Protein AF-A0AAU5LBQ8-F1 (afdb_monomer_lite)

Structure (mmCIF, N/CA/C/O backbone):
data_AF-A0AAU5LBQ8-F1
#
_entry.id   AF-A0AAU5LBQ8-F1
#
loop_
_atom_site.group_PDB
_atom_site.id
_atom_site.type_symbol
_atom_site.label_atom_id
_atom_site.label_alt_id
_atom_site.label_comp_id
_atom_site.label_asym_id
_atom_site.label_entity_id
_atom_site.label_seq_id
_atom_site.pdbx_PDB_ins_code
_atom_site.Cartn_x
_atom_site.Cartn_y
_atom_site.Cartn_z
_atom_site.occupancy
_atom_site.B_iso_or_equiv
_atom_site.auth_seq_id
_atom_site.auth_comp_id
_atom_site.auth_asym_id
_atom_site.auth_atom_id
_atom_site.pdbx_PDB_model_num
ATOM 1 N N . MET A 1 1 ? 11.745 5.796 24.811 1.00 39.72 1 MET A N 1
ATOM 2 C CA . MET A 1 1 ? 11.601 5.982 23.354 1.00 39.72 1 MET A CA 1
ATOM 3 C C . MET A 1 1 ? 10.216 5.486 23.000 1.00 39.72 1 MET A C 1
ATOM 5 O O . MET A 1 1 ? 10.016 4.282 22.932 1.00 39.72 1 MET A O 1
ATOM 9 N N . THR A 1 2 ? 9.238 6.384 22.951 1.00 39.75 2 THR A N 1
ATOM 10 C CA . THR A 1 2 ? 7.855 6.027 22.622 1.00 39.75 2 THR A CA 1
ATOM 11 C C . THR A 1 2 ? 7.822 5.792 21.123 1.00 39.75 2 THR A C 1
ATOM 13 O O . THR A 1 2 ? 8.093 6.711 20.358 1.00 39.75 2 THR A O 1
ATOM 16 N N . THR A 1 3 ? 7.634 4.545 20.707 1.00 47.62 3 THR A N 1
ATOM 17 C CA . THR A 1 3 ? 7.469 4.206 19.297 1.00 47.62 3 THR A CA 1
ATOM 18 C C . THR A 1 3 ? 6.193 4.900 18.839 1.00 47.62 3 THR A C 1
ATOM 20 O O . THR A 1 3 ? 5.116 4.557 19.322 1.00 47.62 3 THR A O 1
ATOM 23 N N . ASP A 1 4 ? 6.327 5.913 17.988 1.00 52.50 4 ASP A N 1
ATOM 24 C CA . ASP A 1 4 ? 5.218 6.509 17.251 1.00 52.50 4 ASP A CA 1
ATOM 25 C C . ASP A 1 4 ? 4.653 5.408 16.344 1.00 52.50 4 ASP A C 1
ATOM 27 O O . ASP A 1 4 ? 5.153 5.132 15.256 1.00 52.50 4 ASP A O 1
ATOM 31 N N . GLN A 1 5 ? 3.741 4.605 16.893 1.00 58.56 5 GLN A N 1
ATOM 32 C CA . GLN A 1 5 ? 3.099 3.530 16.157 1.00 58.56 5 GLN A CA 1
ATOM 33 C C . GLN A 1 5 ? 1.901 4.154 15.466 1.00 58.56 5 GLN A C 1
ATOM 35 O O . GLN A 1 5 ? 0.868 4.385 16.096 1.00 58.56 5 GLN A O 1
ATOM 40 N N . GLY A 1 6 ? 2.069 4.461 14.178 1.00 68.12 6 GLY A N 1
ATOM 41 C CA . GLY A 1 6 ? 0.968 4.873 13.320 1.00 68.12 6 GLY A CA 1
ATOM 42 C C . GLY A 1 6 ? -0.256 3.971 13.504 1.00 68.12 6 GLY A C 1
ATOM 43 O O . GLY A 1 6 ? -0.144 2.769 13.760 1.00 68.12 6 GLY A O 1
ATOM 44 N N . ARG A 1 7 ? -1.445 4.557 13.396 1.00 86.31 7 ARG A N 1
ATOM 45 C CA . ARG A 1 7 ? -2.713 3.864 13.611 1.00 86.31 7 ARG A CA 1
ATOM 46 C C . ARG A 1 7 ? -2.972 2.879 12.473 1.00 86.31 7 ARG A C 1
ATOM 48 O O . ARG A 1 7 ? -3.082 3.286 11.321 1.00 86.31 7 ARG A O 1
ATOM 55 N N . THR A 1 8 ? -3.157 1.601 12.789 1.00 89.50 8 THR A N 1
ATOM 56 C CA . THR A 1 8 ? -3.625 0.616 11.804 1.00 89.50 8 THR A CA 1
ATOM 57 C C . THR A 1 8 ? -5.072 0.897 11.392 1.00 89.50 8 THR A C 1
ATOM 59 O O . THR A 1 8 ? -5.944 1.042 12.249 1.00 89.50 8 THR A O 1
ATOM 62 N N . LEU A 1 9 ? -5.326 0.955 10.084 1.00 89.31 9 LEU A N 1
ATOM 63 C CA . LEU A 1 9 ? -6.648 1.191 9.505 1.00 89.31 9 LEU A CA 1
ATOM 64 C C . LEU A 1 9 ? -7.397 -0.120 9.245 1.00 89.31 9 LEU A C 1
ATOM 66 O O . LEU A 1 9 ? -6.828 -1.080 8.716 1.00 89.31 9 LEU A O 1
ATOM 70 N N . ALA A 1 10 ? -8.686 -0.144 9.588 1.00 92.12 10 ALA A N 1
ATOM 71 C CA . ALA A 1 10 ? -9.583 -1.251 9.260 1.00 92.12 10 ALA A CA 1
ATOM 72 C C . ALA A 1 10 ? -10.035 -1.216 7.785 1.00 92.12 10 ALA A C 1
ATOM 74 O O . ALA A 1 10 ? -9.905 -0.197 7.110 1.00 92.12 10 ALA A O 1
ATOM 75 N N . ALA A 1 11 ? -10.612 -2.318 7.291 1.00 91.50 11 ALA A N 1
ATOM 76 C CA . ALA A 1 11 ? -11.079 -2.444 5.904 1.00 91.50 11 ALA A CA 1
ATOM 77 C C . ALA A 1 11 ? -12.068 -1.336 5.492 1.00 91.50 11 ALA A C 1
ATOM 79 O O . ALA A 1 11 ? -11.903 -0.732 4.434 1.00 91.50 11 ALA A O 1
ATOM 80 N N . ASP A 1 12 ? -13.050 -1.028 6.344 1.00 92.62 12 ASP A N 1
ATOM 81 C CA . ASP A 1 12 ? -14.040 0.021 6.068 1.00 92.62 12 ASP A CA 1
ATOM 82 C C . ASP A 1 12 ? -13.409 1.421 6.047 1.00 92.62 12 ASP A C 1
ATOM 84 O O . ASP A 1 12 ? -13.774 2.270 5.229 1.00 92.62 12 ASP A O 1
ATOM 88 N N . GLU A 1 13 ? -12.422 1.659 6.916 1.00 90.75 13 GLU A N 1
ATOM 89 C CA . GLU A 1 13 ? -11.685 2.924 6.966 1.00 90.75 13 GLU A CA 1
ATOM 90 C C . GLU A 1 13 ? -10.819 3.092 5.721 1.00 90.75 13 GLU A C 1
ATOM 92 O O . GLU A 1 13 ? -10.852 4.146 5.095 1.00 90.75 13 GLU A O 1
ATOM 97 N N . LEU A 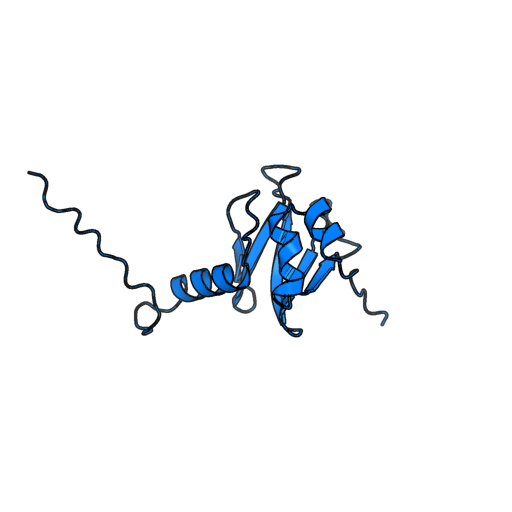1 14 ? -10.125 2.033 5.296 1.00 89.12 14 LEU A N 1
ATOM 98 C CA . LEU A 1 14 ? -9.381 2.014 4.038 1.00 89.12 14 LEU A CA 1
ATOM 99 C C . LEU A 1 14 ? -10.295 2.321 2.853 1.00 89.12 14 LEU A C 1
ATOM 101 O O . LEU A 1 14 ? -10.027 3.261 2.105 1.00 89.12 14 LEU A O 1
ATOM 105 N N . GLY A 1 15 ? -11.415 1.601 2.744 1.00 88.06 15 GLY A N 1
ATOM 106 C CA . GLY A 1 15 ? -12.410 1.811 1.695 1.00 88.06 15 GLY A CA 1
ATOM 107 C C . GLY A 1 15 ? -12.914 3.253 1.626 1.00 88.06 15 GLY A C 1
ATOM 108 O O . GLY A 1 15 ? -13.048 3.817 0.540 1.00 88.06 15 GLY A O 1
ATOM 109 N N . THR A 1 16 ? -13.143 3.862 2.790 1.00 88.62 16 THR A N 1
ATOM 110 C CA . THR A 1 16 ? -13.628 5.242 2.913 1.00 88.62 16 THR A CA 1
ATOM 111 C C . THR A 1 16 ? -12.539 6.272 2.599 1.00 88.62 16 THR A C 1
ATOM 113 O O . THR A 1 16 ? -12.817 7.275 1.947 1.00 88.62 16 THR A O 1
ATOM 116 N N . THR A 1 17 ? -11.303 6.050 3.054 1.00 85.75 17 THR A N 1
ATOM 117 C CA . THR A 1 17 ? -10.207 7.025 2.952 1.00 85.75 17 THR A CA 1
ATOM 118 C C . THR A 1 17 ? -9.472 6.961 1.614 1.00 85.75 17 THR A C 1
ATOM 120 O O . THR A 1 17 ? -9.155 8.003 1.043 1.00 85.75 17 THR A O 1
ATOM 123 N N . TYR A 1 18 ? -9.193 5.762 1.102 1.00 85.00 18 TYR A N 1
ATOM 124 C CA . TYR A 1 18 ? -8.358 5.553 -0.087 1.00 85.00 18 TYR A CA 1
ATOM 125 C C . TYR A 1 18 ? -9.113 4.946 -1.273 1.00 85.00 18 TYR A C 1
ATOM 127 O O . TYR A 1 18 ? -8.551 4.829 -2.361 1.00 85.00 18 TYR A O 1
ATOM 135 N N . GLY A 1 19 ? -10.390 4.611 -1.089 1.00 86.88 19 GLY A N 1
ATOM 136 C CA . GLY A 1 19 ? -11.268 4.091 -2.129 1.00 86.88 19 GLY A CA 1
ATOM 137 C C . GLY A 1 19 ? -11.551 2.593 -1.985 1.00 86.88 19 GLY A C 1
ATOM 138 O O . GLY A 1 19 ? -10.808 1.871 -1.312 1.00 86.88 19 GLY A O 1
ATOM 139 N N . PRO A 1 20 ? -12.621 2.104 -2.637 1.00 89.38 20 PRO A N 1
ATOM 140 C CA . PRO A 1 20 ? -13.190 0.777 -2.396 1.00 89.38 20 PRO A CA 1
ATOM 141 C C . PRO A 1 20 ? -12.210 -0.371 -2.661 1.00 89.38 20 PRO A C 1
ATOM 143 O O . PRO A 1 20 ? -12.246 -1.371 -1.948 1.00 89.38 20 PRO A O 1
ATOM 146 N N . ASP A 1 21 ? -11.294 -0.214 -3.620 1.00 88.25 21 ASP A N 1
ATOM 147 C CA . ASP A 1 21 ? -10.281 -1.227 -3.943 1.00 88.25 21 ASP A CA 1
ATOM 148 C C . ASP A 1 21 ? -9.351 -1.540 -2.758 1.00 88.25 21 ASP A C 1
ATOM 150 O O . ASP A 1 21 ? -8.857 -2.659 -2.626 1.00 88.25 21 ASP A O 1
ATOM 154 N N . THR A 1 22 ? -9.150 -0.579 -1.850 1.00 90.12 22 THR A N 1
ATOM 155 C CA . THR A 1 22 ? -8.292 -0.755 -0.668 1.00 90.12 22 THR A CA 1
ATOM 156 C C . THR A 1 22 ? -8.976 -1.497 0.481 1.00 90.12 22 THR A C 1
ATOM 158 O O . THR A 1 22 ? -8.294 -2.058 1.340 1.00 90.12 22 THR A O 1
ATOM 161 N N . ALA A 1 23 ? -10.311 -1.597 0.472 1.00 92.44 23 ALA A N 1
ATOM 162 C CA . ALA A 1 23 ? -11.058 -2.338 1.490 1.00 92.44 23 ALA A CA 1
ATOM 163 C C . ALA A 1 23 ? -10.740 -3.845 1.467 1.00 92.44 23 ALA A C 1
ATOM 165 O O . ALA A 1 23 ? -10.839 -4.522 2.488 1.00 92.44 23 ALA A O 1
ATOM 166 N N . GLY A 1 24 ? -10.314 -4.375 0.314 1.00 91.88 24 GLY A N 1
ATOM 167 C CA . GLY A 1 24 ? -9.912 -5.776 0.164 1.00 91.88 24 GLY A CA 1
ATOM 168 C C . GLY A 1 24 ? -8.512 -6.096 0.697 1.00 91.88 24 GLY A C 1
ATOM 169 O O . GLY A 1 24 ? -8.177 -7.265 0.884 1.00 91.88 24 GLY A O 1
ATOM 170 N N . TRP A 1 25 ? -7.675 -5.093 0.969 1.00 93.94 25 TRP A N 1
ATOM 171 C CA . TRP A 1 25 ? -6.263 -5.311 1.294 1.00 93.94 25 TRP A CA 1
ATOM 172 C C . TRP A 1 25 ? -6.028 -6.086 2.598 1.00 93.94 25 TRP A C 1
ATOM 174 O O . TRP A 1 25 ? -5.175 -6.980 2.595 1.00 93.94 25 TRP A O 1
ATOM 184 N N . PRO A 1 26 ? -6.778 -5.852 3.694 1.00 93.50 26 PRO A N 1
ATOM 185 C CA . PRO A 1 26 ? -6.636 -6.666 4.899 1.00 93.50 26 PRO A CA 1
ATOM 186 C C . PRO A 1 26 ? -6.885 -8.160 4.655 1.00 93.50 26 PRO A C 1
ATOM 188 O O . PRO A 1 26 ? -6.197 -8.995 5.240 1.00 93.50 26 PRO A O 1
ATOM 191 N N . ALA A 1 27 ? -7.791 -8.520 3.735 1.00 92.69 27 ALA A N 1
ATOM 192 C CA . ALA A 1 27 ? -8.045 -9.916 3.364 1.00 92.69 27 ALA A CA 1
ATOM 193 C C . ALA A 1 27 ? -6.863 -10.561 2.615 1.00 92.69 27 AL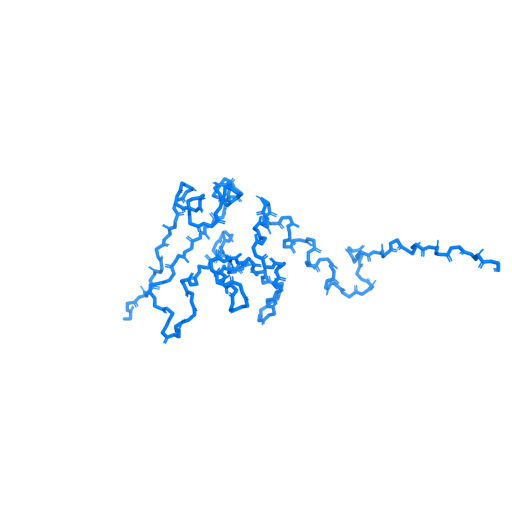A A C 1
ATOM 195 O O . ALA A 1 27 ? -6.673 -11.773 2.680 1.00 92.69 27 ALA A O 1
ATOM 196 N N . LEU A 1 28 ? -6.014 -9.752 1.972 1.00 91.25 28 LEU A N 1
ATOM 197 C CA . LEU A 1 28 ? -4.736 -10.183 1.389 1.00 91.25 28 LEU A CA 1
ATOM 198 C C . LEU A 1 28 ? -3.626 -10.317 2.450 1.00 91.25 28 LEU A C 1
ATOM 200 O O . LEU A 1 28 ? -2.472 -10.622 2.131 1.00 91.25 28 LEU A O 1
ATOM 204 N N . GLY A 1 29 ? -3.950 -10.093 3.727 1.00 92.25 29 GLY A N 1
ATOM 205 C CA . GLY A 1 29 ? -3.012 -10.082 4.844 1.00 92.25 29 GLY A CA 1
ATOM 206 C C . GLY A 1 29 ? -2.098 -8.860 4.831 1.00 92.25 29 GLY A C 1
ATOM 207 O O . GLY A 1 29 ? -0.925 -8.989 5.189 1.00 92.25 29 GLY A O 1
ATOM 208 N N . LEU A 1 30 ? -2.609 -7.723 4.353 1.00 93.19 30 LEU A N 1
ATOM 209 C CA . LEU A 1 30 ? -1.921 -6.440 4.404 1.00 93.19 30 LEU A CA 1
ATOM 210 C C . LEU A 1 30 ? -2.348 -5.629 5.613 1.00 93.19 30 LEU A C 1
ATOM 212 O O . LEU A 1 30 ? -3.493 -5.677 6.055 1.00 93.19 30 LEU A O 1
ATOM 216 N N . THR A 1 31 ? -1.411 -4.844 6.117 1.00 93.19 31 THR A N 1
ATOM 217 C CA . THR A 1 31 ? -1.635 -3.920 7.220 1.00 93.19 31 THR A CA 1
ATOM 218 C C . THR A 1 31 ? -1.275 -2.529 6.747 1.00 93.19 31 THR A C 1
ATOM 220 O O . THR A 1 31 ? -0.202 -2.328 6.185 1.00 93.19 31 THR A O 1
ATOM 223 N N . VAL A 1 32 ? -2.170 -1.569 6.950 1.00 91.62 32 VAL A N 1
ATOM 224 C CA . VAL A 1 32 ? -1.944 -0.179 6.562 1.00 91.62 32 VAL A CA 1
ATOM 225 C C . VAL A 1 32 ? -1.914 0.662 7.825 1.00 91.62 32 VAL A C 1
ATOM 227 O O . VAL A 1 32 ? -2.910 0.713 8.543 1.00 91.62 32 VAL A O 1
ATOM 230 N N . ASN A 1 33 ? -0.780 1.301 8.098 1.00 91.12 33 ASN A N 1
ATOM 231 C CA . ASN A 1 33 ? -0.597 2.157 9.265 1.00 91.12 33 ASN A CA 1
ATOM 232 C C . ASN A 1 33 ? -0.563 3.615 8.822 1.00 91.12 33 ASN A C 1
ATOM 234 O O . ASN A 1 33 ? 0.323 4.011 8.067 1.00 91.12 33 ASN A O 1
ATOM 238 N N . GLN A 1 34 ? -1.522 4.399 9.296 1.00 86.31 34 GLN A N 1
ATOM 239 C CA . GLN A 1 34 ? -1.576 5.840 9.112 1.00 86.31 34 GLN A CA 1
ATOM 240 C C . GLN A 1 34 ? -0.644 6.516 10.119 1.00 86.31 34 GLN A C 1
ATOM 242 O O . GLN A 1 34 ? -0.815 6.335 11.325 1.00 86.31 34 GLN A O 1
ATOM 247 N N . GLU A 1 35 ? 0.336 7.286 9.651 1.00 76.88 35 GLU A N 1
ATOM 248 C CA . GLU A 1 35 ? 1.229 8.016 10.556 1.00 76.88 35 GLU A CA 1
ATOM 249 C C . GLU A 1 35 ? 0.615 9.368 10.968 1.00 76.88 35 GLU A C 1
ATOM 251 O O . GLU A 1 35 ? 0.037 10.056 10.120 1.00 76.88 35 GLU A O 1
ATOM 256 N N . PRO A 1 36 ? 0.674 9.729 12.268 1.00 54.56 36 PRO A N 1
ATOM 257 C CA . PRO A 1 36 ? 0.001 10.909 12.811 1.00 54.56 36 PRO A CA 1
ATOM 258 C C . PRO A 1 36 ? 0.702 12.235 12.487 1.00 54.56 36 PRO A C 1
ATOM 260 O O . PRO A 1 36 ? 0.069 13.279 12.629 1.00 54.56 36 PRO A O 1
ATOM 263 N N . ASP A 1 37 ? 1.960 12.217 12.039 1.00 54.22 37 ASP A N 1
ATOM 264 C CA . ASP A 1 37 ? 2.739 13.435 11.813 1.00 54.22 37 ASP A CA 1
ATOM 265 C C . ASP A 1 37 ? 3.644 13.305 10.576 1.00 54.22 37 ASP A C 1
ATOM 267 O O . ASP A 1 37 ? 4.781 12.836 10.629 1.00 54.22 37 ASP A O 1
ATOM 271 N N . ALA A 1 38 ? 3.120 13.708 9.418 1.00 49.56 38 ALA A N 1
ATOM 272 C CA . ALA A 1 38 ? 3.957 14.146 8.313 1.00 49.56 38 ALA A CA 1
ATOM 273 C C . ALA A 1 38 ? 4.224 15.638 8.548 1.00 49.56 38 ALA A C 1
ATOM 275 O O . ALA A 1 38 ? 3.474 16.490 8.081 1.00 49.56 38 ALA A O 1
ATOM 276 N N . GLU A 1 39 ? 5.283 15.974 9.286 1.00 44.31 39 GLU A N 1
ATOM 277 C CA . GLU A 1 39 ? 5.658 17.359 9.640 1.00 44.31 39 GLU A CA 1
ATOM 278 C C . GLU A 1 39 ? 5.942 18.259 8.403 1.00 44.31 39 GLU A C 1
ATOM 280 O O . GLU A 1 39 ? 6.218 19.453 8.512 1.00 44.31 39 GLU A O 1
ATOM 285 N N . ASN A 1 40 ? 5.815 17.709 7.191 1.00 44.72 40 ASN A N 1
ATOM 286 C CA . ASN A 1 40 ? 5.685 18.436 5.936 1.00 44.72 40 ASN A CA 1
ATOM 287 C C . ASN A 1 40 ? 4.232 18.385 5.451 1.00 44.72 40 ASN A C 1
ATOM 289 O O . ASN A 1 40 ? 3.679 17.312 5.250 1.00 44.72 40 ASN A O 1
ATOM 293 N N . LYS A 1 41 ? 3.639 19.558 5.200 1.00 42.19 41 LYS A N 1
ATOM 294 C CA . LYS A 1 41 ? 2.234 19.810 4.812 1.00 42.19 41 LYS A CA 1
ATOM 295 C C . LYS A 1 41 ? 1.761 19.207 3.468 1.00 42.19 41 LYS A C 1
ATOM 297 O O . LYS A 1 41 ? 0.882 19.772 2.822 1.00 42.19 41 LYS A O 1
ATOM 302 N N . ALA A 1 42 ? 2.293 18.067 3.060 1.00 45.59 42 ALA A N 1
ATOM 303 C CA . ALA A 1 42 ? 1.761 17.228 2.008 1.00 45.59 42 ALA A CA 1
ATOM 304 C C . ALA A 1 42 ? 1.528 15.828 2.601 1.00 45.59 42 ALA A C 1
ATOM 306 O O . ALA A 1 42 ? 2.466 15.054 2.766 1.00 45.59 42 ALA A O 1
ATOM 307 N N . VAL A 1 43 ? 0.248 15.507 2.835 1.00 52.91 43 VAL A N 1
ATOM 308 C CA . VAL A 1 43 ? -0.333 14.155 2.953 1.00 52.91 43 VAL A CA 1
ATOM 309 C C . VAL A 1 43 ? -0.268 13.424 4.313 1.00 52.91 43 VAL A C 1
ATOM 311 O O . VAL A 1 43 ? 0.816 13.218 4.850 1.00 52.91 43 VAL A O 1
ATOM 314 N N . PRO A 1 44 ? -1.388 12.835 4.799 1.00 55.12 44 PRO A N 1
ATOM 315 C CA . PRO A 1 44 ? -1.333 11.701 5.729 1.00 55.12 44 PRO A CA 1
ATOM 316 C C . PRO A 1 44 ? -0.706 10.460 5.058 1.00 55.12 44 PRO A C 1
ATOM 318 O O . PRO A 1 44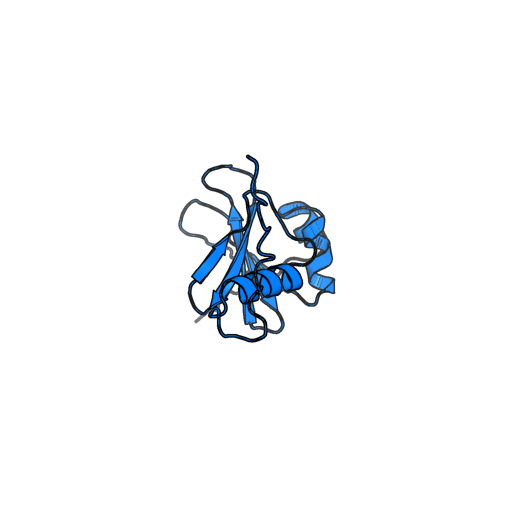 ? -1.392 9.674 4.396 1.00 55.12 44 PRO A O 1
ATOM 321 N N . ALA A 1 45 ? 0.613 10.310 5.181 1.00 73.12 45 ALA A N 1
ATOM 322 C CA . ALA A 1 45 ? 1.352 9.170 4.653 1.00 73.12 45 ALA A CA 1
ATOM 323 C C . ALA A 1 45 ? 0.930 7.887 5.390 1.00 73.12 45 ALA A C 1
ATOM 325 O O . ALA A 1 45 ? 1.105 7.765 6.603 1.00 73.12 45 ALA A O 1
ATOM 326 N N . ALA A 1 46 ? 0.365 6.920 4.663 1.00 86.69 46 ALA A N 1
ATOM 327 C CA . ALA A 1 46 ? 0.102 5.596 5.220 1.00 86.69 46 ALA A CA 1
ATOM 328 C C . ALA A 1 46 ? 1.129 4.590 4.710 1.00 86.69 46 ALA A C 1
ATOM 330 O O . ALA A 1 46 ? 1.386 4.499 3.512 1.00 86.69 46 ALA A O 1
ATOM 331 N N . LYS A 1 47 ? 1.715 3.808 5.611 1.00 88.81 47 LYS A N 1
ATOM 332 C CA . LYS A 1 47 ? 2.660 2.737 5.280 1.00 88.81 47 LYS A CA 1
ATOM 333 C C . LYS A 1 47 ? 1.911 1.423 5.110 1.00 88.81 47 LYS A C 1
ATOM 335 O O . LYS A 1 47 ? 1.047 1.100 5.921 1.00 88.81 47 LYS A O 1
ATOM 340 N N . VAL A 1 48 ? 2.253 0.659 4.076 1.00 90.50 48 VAL A N 1
ATOM 341 C CA . VAL A 1 48 ? 1.616 -0.627 3.759 1.00 90.50 48 VAL A CA 1
ATOM 342 C C . VAL A 1 48 ? 2.599 -1.758 4.032 1.00 90.50 48 VAL A C 1
ATOM 344 O O . VAL A 1 48 ? 3.720 -1.748 3.522 1.00 90.50 48 VAL A O 1
ATOM 347 N N . PHE A 1 49 ? 2.169 -2.742 4.816 1.00 91.00 49 PHE A N 1
ATOM 348 C CA . PHE A 1 49 ? 2.980 -3.857 5.289 1.00 91.00 49 PHE A CA 1
ATOM 349 C C . PHE A 1 49 ? 2.389 -5.209 4.893 1.00 91.00 49 PHE A C 1
ATOM 351 O O . PHE A 1 49 ? 1.170 -5.384 4.878 1.00 91.00 49 PHE A O 1
ATOM 358 N N . LYS A 1 50 ? 3.263 -6.193 4.665 1.00 91.69 50 LYS A N 1
ATOM 359 C CA . LYS A 1 50 ? 2.937 -7.613 4.511 1.00 91.69 50 LYS A CA 1
ATOM 360 C C . LYS A 1 50 ? 3.785 -8.419 5.490 1.00 91.69 50 LYS A C 1
ATOM 362 O O . LYS A 1 50 ? 5.001 -8.460 5.365 1.00 91.69 50 LYS A O 1
ATOM 367 N N . GLY A 1 51 ? 3.155 -9.049 6.484 1.00 88.75 51 GLY A N 1
ATOM 368 C CA . GLY A 1 51 ? 3.877 -9.892 7.452 1.00 88.75 51 GLY A CA 1
ATOM 369 C C . GLY A 1 51 ? 4.987 -9.164 8.229 1.00 88.75 51 GLY A C 1
ATOM 370 O O . GLY A 1 51 ? 5.982 -9.785 8.583 1.00 88.75 51 GLY A O 1
ATOM 371 N N . GLY A 1 52 ? 4.838 -7.855 8.461 1.00 86.25 52 GLY A N 1
ATOM 372 C CA . GLY A 1 52 ? 5.835 -7.013 9.139 1.00 86.25 52 GLY A CA 1
ATOM 373 C C . GLY A 1 52 ? 6.861 -6.343 8.215 1.00 86.25 52 GLY A C 1
ATOM 374 O O . GLY A 1 52 ? 7.536 -5.416 8.650 1.00 86.25 52 GLY A O 1
ATOM 375 N N . GLU A 1 53 ? 6.947 -6.738 6.943 1.00 88.06 53 GLU A N 1
ATOM 376 C CA . GLU A 1 53 ? 7.774 -6.063 5.936 1.00 88.06 53 GLU A CA 1
ATOM 377 C C . GLU A 1 53 ? 6.990 -4.914 5.294 1.00 88.06 53 GLU A C 1
ATOM 379 O O . GLU A 1 53 ? 5.851 -5.104 4.866 1.00 88.06 53 GLU A O 1
ATOM 384 N N . GLN A 1 54 ? 7.581 -3.721 5.206 1.00 87.25 54 GLN A N 1
ATOM 385 C CA . GLN A 1 54 ? 6.971 -2.611 4.477 1.00 87.25 54 GLN A CA 1
ATOM 386 C C . GLN A 1 54 ? 7.103 -2.850 2.969 1.00 87.25 54 GLN A C 1
ATOM 388 O O . GLN A 1 54 ? 8.209 -2.898 2.439 1.00 87.25 54 GLN A O 1
ATOM 393 N N . ILE A 1 55 ? 5.973 -2.938 2.272 1.00 87.25 55 ILE A N 1
ATOM 394 C CA . ILE A 1 55 ? 5.922 -3.179 0.823 1.00 87.25 55 ILE A CA 1
ATOM 395 C C . ILE A 1 55 ? 5.624 -1.917 0.011 1.00 87.25 55 ILE A C 1
ATOM 397 O O . ILE A 1 55 ? 5.711 -1.930 -1.215 1.00 87.25 55 ILE A O 1
ATOM 401 N N . GLY A 1 56 ? 5.233 -0.828 0.673 1.00 88.25 56 GLY A N 1
ATOM 402 C CA . GLY A 1 56 ? 4.844 0.400 -0.003 1.00 88.25 56 GLY A CA 1
ATOM 403 C C . GLY A 1 56 ? 4.326 1.474 0.939 1.00 88.25 56 GLY A C 1
ATOM 404 O O . GLY A 1 56 ? 4.373 1.341 2.166 1.00 88.25 56 GLY A O 1
ATOM 405 N N . TYR A 1 57 ? 3.829 2.549 0.347 1.00 88.00 57 TYR A N 1
ATOM 406 C CA . TYR A 1 57 ? 3.163 3.637 1.048 1.00 88.00 57 TYR A CA 1
ATOM 407 C C . TYR A 1 57 ? 2.097 4.290 0.166 1.00 88.00 57 TYR A C 1
ATOM 409 O O . TYR A 1 57 ? 2.133 4.193 -1.061 1.00 88.00 57 TYR A O 1
ATOM 417 N N . ILE A 1 58 ? 1.145 4.958 0.803 1.00 87.81 58 ILE A N 1
ATOM 418 C CA . ILE A 1 58 ? 0.130 5.786 0.168 1.00 87.81 58 ILE A CA 1
ATOM 419 C C . ILE A 1 58 ? 0.502 7.247 0.396 1.00 87.81 58 ILE A C 1
ATOM 421 O O . ILE A 1 58 ? 0.661 7.669 1.542 1.00 87.81 58 ILE A O 1
ATOM 425 N N . ILE A 1 59 ? 0.618 8.002 -0.697 1.00 83.88 59 ILE A N 1
ATOM 426 C CA . ILE A 1 59 ? 0.835 9.452 -0.697 1.00 83.88 59 ILE A CA 1
ATOM 427 C C . ILE A 1 59 ? -0.257 10.156 -1.514 1.00 83.88 59 ILE A C 1
ATOM 429 O O . ILE A 1 59 ? -0.690 9.640 -2.534 1.00 83.88 59 ILE A O 1
ATOM 433 N N . GLU A 1 60 ? -0.715 11.335 -1.119 1.00 79.50 60 GLU A N 1
ATOM 434 C CA . GLU A 1 60 ? -1.482 12.240 -1.972 1.00 79.50 60 GLU A CA 1
ATOM 435 C C . GLU A 1 60 ? -0.580 12.731 -3.092 1.00 79.50 60 GLU A C 1
ATOM 437 O O . GLU A 1 60 ? 0.620 12.953 -2.926 1.00 79.50 60 GLU A O 1
ATOM 442 N N . SER A 1 61 ? -1.178 12.913 -4.256 1.00 71.69 61 SER A N 1
ATOM 443 C CA . SER A 1 61 ? -0.494 13.571 -5.348 1.00 71.69 61 SER A CA 1
ATOM 444 C C . SER A 1 61 ? -0.405 15.076 -5.088 1.00 71.69 61 SER A C 1
ATOM 446 O O . SER A 1 61 ? -1.424 15.760 -5.128 1.00 71.69 61 SER A O 1
ATOM 448 N N . ASP A 1 62 ? 0.812 15.616 -4.976 1.00 70.50 62 ASP A N 1
ATOM 449 C CA . ASP A 1 62 ? 1.052 17.073 -4.995 1.00 70.50 62 ASP A CA 1
ATOM 450 C C . ASP A 1 62 ? 0.487 17.7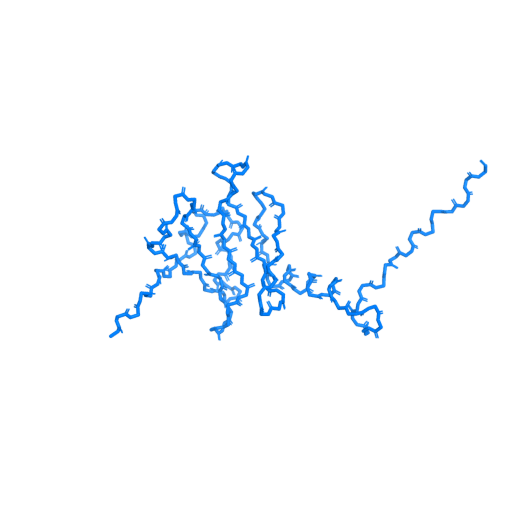34 -6.262 1.00 70.50 62 ASP A C 1
ATOM 452 O O . ASP 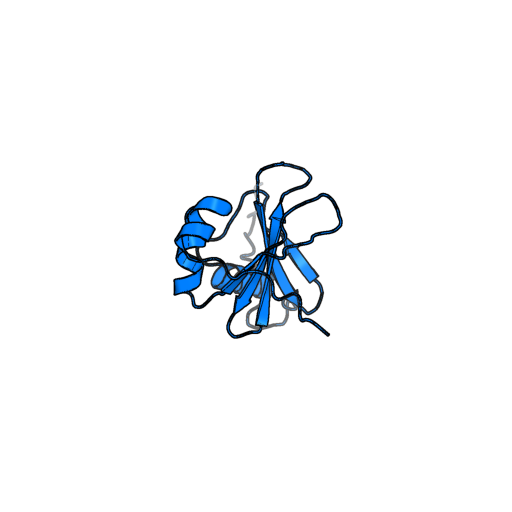A 1 62 ? 0.102 18.903 -6.278 1.00 70.50 62 ASP A O 1
ATOM 456 N N . ARG A 1 63 ? 0.435 16.965 -7.357 1.00 71.06 63 ARG A N 1
ATOM 457 C CA . ARG A 1 63 ? -0.058 17.410 -8.662 1.00 71.06 63 ARG A CA 1
ATOM 458 C C . ARG A 1 63 ? -1.582 17.333 -8.779 1.00 71.06 63 ARG A C 1
ATOM 460 O O . ARG A 1 63 ? -2.160 18.063 -9.581 1.00 71.06 63 ARG A O 1
ATOM 467 N N . PHE A 1 64 ? -2.225 16.454 -8.012 1.00 75.69 64 PHE A N 1
ATOM 468 C CA . PHE A 1 64 ? -3.671 16.241 -8.013 1.00 75.69 64 PHE A CA 1
ATOM 469 C C . PHE A 1 64 ? -4.182 16.069 -6.574 1.00 75.69 64 PHE A C 1
ATOM 471 O O . PHE A 1 64 ? -4.376 14.933 -6.130 1.00 75.69 64 PHE A O 1
ATOM 478 N N . PRO A 1 65 ? -4.429 17.179 -5.856 1.00 72.50 65 PRO A N 1
ATOM 479 C CA . PRO A 1 65 ? -4.955 17.135 -4.494 1.00 72.50 65 PRO A CA 1
ATOM 480 C C . PRO A 1 65 ? -6.231 16.289 -4.396 1.00 72.50 65 PRO A C 1
ATOM 482 O O . PRO A 1 65 ? -7.060 16.282 -5.311 1.00 72.50 65 PRO A O 1
ATOM 485 N N . GLY A 1 66 ? -6.378 15.545 -3.303 1.00 72.94 66 GLY A N 1
ATOM 486 C CA . GLY A 1 66 ? -7.470 14.598 -3.078 1.00 72.94 66 GLY A CA 1
ATOM 487 C C . GLY A 1 66 ? -7.349 13.280 -3.848 1.00 72.94 66 GLY A C 1
ATOM 488 O O . GLY A 1 66 ? -8.252 12.448 -3.767 1.00 72.94 66 GLY A O 1
ATOM 489 N N . ARG A 1 67 ? -6.261 13.059 -4.600 1.00 78.06 67 ARG A N 1
ATOM 490 C CA . ARG A 1 67 ? -5.994 11.779 -5.270 1.00 78.06 67 ARG A CA 1
ATOM 491 C C . ARG A 1 67 ? -4.835 11.055 -4.596 1.00 78.06 67 ARG A C 1
ATOM 493 O O . ARG A 1 67 ? -3.677 11.382 -4.879 1.00 78.06 67 ARG A O 1
ATOM 500 N N . PRO A 1 68 ? -5.121 10.067 -3.734 1.00 80.88 68 PRO A N 1
ATOM 501 C CA . PRO A 1 68 ? -4.075 9.258 -3.147 1.00 80.88 68 PRO A CA 1
ATOM 502 C C . PRO A 1 68 ? -3.450 8.352 -4.216 1.00 80.88 68 PRO A C 1
ATOM 504 O O . PRO A 1 68 ? -4.059 8.013 -5.234 1.00 80.88 68 PRO A O 1
ATOM 507 N N . VAL A 1 69 ? -2.200 7.986 -3.992 1.00 83.44 69 VAL A N 1
ATOM 508 C CA . VAL A 1 69 ? -1.344 7.236 -4.903 1.00 83.44 69 VAL A CA 1
ATOM 509 C C . VAL A 1 69 ? -0.631 6.177 -4.098 1.00 83.44 69 VAL A C 1
ATOM 511 O O . VAL A 1 69 ? 0.038 6.482 -3.110 1.00 83.44 69 VAL A O 1
ATOM 514 N N . PHE A 1 70 ? -0.747 4.934 -4.539 1.00 85.19 70 PHE A N 1
ATOM 515 C CA . PHE A 1 70 ? 0.066 3.864 -3.993 1.00 85.19 70 PHE A CA 1
ATOM 516 C C . PHE A 1 70 ? 1.454 3.868 -4.641 1.00 85.19 70 PHE A C 1
ATOM 518 O O . PHE A 1 70 ? 1.586 3.964 -5.861 1.00 85.19 70 PHE A O 1
ATOM 525 N N . SER A 1 71 ? 2.497 3.753 -3.825 1.00 85.12 71 SER A N 1
ATOM 526 C CA . SER A 1 71 ? 3.876 3.547 -4.266 1.00 85.12 71 SER A CA 1
ATOM 527 C C . SER A 1 71 ? 4.401 2.241 -3.692 1.00 85.12 71 SER A C 1
ATOM 529 O O . SER A 1 71 ? 4.359 2.038 -2.478 1.00 85.12 71 SER A O 1
ATOM 531 N N . VAL A 1 72 ? 4.903 1.360 -4.555 1.00 85.56 72 VAL A N 1
ATOM 532 C CA . VAL A 1 72 ? 5.505 0.083 -4.148 1.00 85.56 72 VAL A CA 1
ATOM 533 C C . VAL A 1 72 ? 6.989 0.244 -3.878 1.00 85.56 72 VAL A C 1
ATOM 535 O O . VAL A 1 72 ? 7.687 0.922 -4.624 1.00 85.56 72 VAL A O 1
ATOM 538 N N . LEU A 1 73 ? 7.488 -0.415 -2.838 1.00 82.25 73 LEU A N 1
ATOM 539 C CA . LEU A 1 73 ? 8.914 -0.520 -2.550 1.00 82.25 73 LEU A CA 1
ATOM 540 C C . LEU A 1 73 ? 9.456 -1.801 -3.183 1.00 82.25 73 LEU A C 1
ATOM 542 O O . LEU A 1 73 ? 9.198 -2.909 -2.713 1.00 82.25 73 LEU A O 1
ATOM 546 N N . ILE A 1 74 ? 10.201 -1.648 -4.276 1.00 75.44 74 ILE A N 1
ATOM 547 C CA . ILE A 1 74 ? 10.763 -2.782 -5.022 1.00 75.44 74 ILE A CA 1
ATOM 548 C C . ILE A 1 74 ? 12.064 -3.261 -4.370 1.00 75.44 74 ILE A C 1
ATOM 550 O O . ILE A 1 74 ? 12.278 -4.463 -4.216 1.00 75.44 74 ILE A O 1
ATOM 554 N N . THR A 1 75 ? 12.907 -2.315 -3.954 1.00 67.31 75 THR A N 1
ATOM 555 C CA . THR A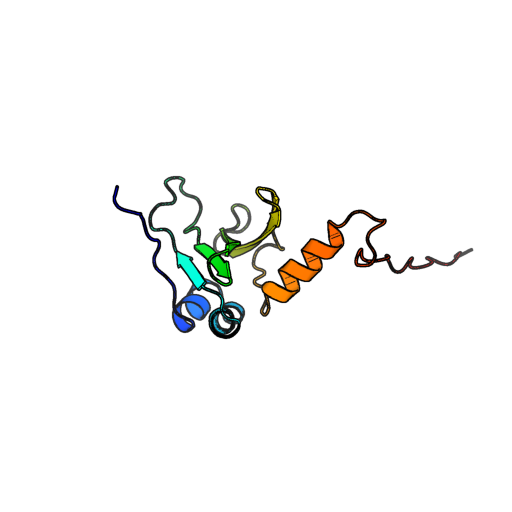 1 75 ? 14.158 -2.525 -3.214 1.00 67.31 75 THR A CA 1
ATOM 556 C C . THR A 1 75 ? 14.237 -1.536 -2.050 1.00 67.31 75 THR A C 1
ATOM 558 O O . THR A 1 75 ? 13.442 -0.594 -1.983 1.00 67.31 75 THR A O 1
ATOM 561 N N . ALA A 1 76 ? 15.183 -1.737 -1.124 1.00 61.84 76 ALA A N 1
ATOM 562 C CA . ALA A 1 76 ? 15.411 -0.853 0.019 1.00 61.84 76 ALA A CA 1
ATOM 563 C C . ALA A 1 76 ? 15.796 0.571 -0.439 1.00 61.84 76 ALA A C 1
ATOM 565 O O . ALA A 1 76 ? 16.972 0.907 -0.542 1.00 61.84 76 ALA A O 1
ATOM 566 N N . GLY A 1 77 ? 14.795 1.398 -0.748 1.00 55.09 77 GLY A N 1
ATOM 567 C CA . GLY A 1 77 ? 14.946 2.823 -1.042 1.00 55.09 77 GLY A CA 1
ATOM 568 C C . GLY A 1 77 ? 14.428 3.302 -2.399 1.00 55.09 77 GLY A C 1
ATOM 569 O O . GLY A 1 77 ? 14.427 4.510 -2.609 1.00 55.09 77 GLY A O 1
ATOM 570 N N . TRP A 1 78 ? 13.969 2.423 -3.300 1.00 69.19 78 TRP A N 1
ATOM 571 C CA . TRP A 1 78 ? 13.439 2.841 -4.610 1.00 69.19 78 TRP A CA 1
ATOM 572 C C . TRP A 1 78 ? 11.935 2.579 -4.706 1.00 69.19 78 TRP A C 1
ATOM 574 O O . TRP A 1 78 ? 11.517 1.477 -5.085 1.00 69.19 78 TRP A O 1
ATOM 584 N N . PRO A 1 79 ? 11.110 3.571 -4.330 1.00 77.88 79 PRO A N 1
ATOM 585 C CA . PRO A 1 79 ? 9.681 3.491 -4.534 1.00 77.88 79 PRO A CA 1
ATOM 586 C C . PRO A 1 79 ? 9.323 3.716 -6.001 1.00 77.88 79 PRO A C 1
ATOM 588 O O . PRO A 1 79 ? 9.816 4.641 -6.645 1.00 77.88 79 PRO A O 1
ATOM 591 N N . VAL A 1 80 ? 8.405 2.902 -6.506 1.00 79.19 80 VAL A N 1
ATOM 592 C CA . VAL A 1 80 ? 7.780 3.095 -7.812 1.00 79.19 80 VAL A CA 1
ATOM 593 C C . VAL A 1 80 ? 6.328 3.477 -7.589 1.00 79.19 80 VAL A C 1
ATOM 595 O O . VAL A 1 80 ? 5.529 2.693 -7.075 1.00 79.19 80 VAL A O 1
ATOM 598 N N . ALA A 1 81 ? 6.009 4.722 -7.931 1.00 77.81 81 ALA A N 1
ATOM 599 C CA . ALA A 1 81 ? 4.665 5.261 -7.819 1.00 77.81 81 ALA A CA 1
ATOM 600 C C . ALA A 1 81 ? 3.790 4.765 -8.974 1.00 77.81 81 ALA A C 1
ATOM 602 O O . ALA A 1 81 ? 4.180 4.834 -10.142 1.00 77.81 81 ALA A O 1
ATOM 603 N N . PHE A 1 82 ? 2.582 4.315 -8.649 1.00 81.44 82 PHE A N 1
ATOM 604 C CA . PHE A 1 82 ? 1.543 4.099 -9.647 1.00 81.44 82 PHE A CA 1
ATOM 605 C C . PHE A 1 82 ? 0.986 5.437 -10.172 1.00 81.44 82 PHE A C 1
ATOM 607 O O . PHE A 1 82 ? 1.249 6.496 -9.593 1.00 81.44 82 PHE A O 1
ATOM 614 N N . PRO A 1 83 ? 0.204 5.429 -11.271 1.00 79.25 83 PRO A N 1
ATOM 615 C CA . PRO A 1 83 ? -0.490 6.624 -11.738 1.00 79.25 83 PRO A CA 1
ATOM 616 C C . PRO A 1 83 ? -1.318 7.296 -10.635 1.00 79.25 83 PRO A C 1
ATOM 618 O O . PRO A 1 83 ? -1.886 6.640 -9.763 1.00 79.25 83 PRO A O 1
ATOM 621 N N . HIS A 1 84 ? -1.419 8.624 -10.682 1.00 75.31 84 HIS A N 1
ATOM 622 C CA . HIS A 1 84 ? -2.124 9.375 -9.645 1.00 75.31 84 HIS A CA 1
ATOM 623 C C . HIS A 1 84 ? -3.607 8.985 -9.546 1.00 75.31 84 HIS A C 1
ATOM 625 O O . HIS A 1 84 ? -4.316 8.982 -10.553 1.00 75.31 84 HIS A O 1
ATOM 631 N N . GLY A 1 85 ? -4.089 8.719 -8.328 1.00 74.94 85 GLY A N 1
ATOM 632 C CA . GLY A 1 85 ? -5.457 8.253 -8.090 1.00 74.94 85 GLY A CA 1
ATOM 633 C C . GLY A 1 85 ? -5.663 6.760 -8.344 1.00 74.94 85 GLY A C 1
ATOM 634 O O . GLY A 1 85 ? -6.795 6.296 -8.258 1.00 74.94 85 GLY A O 1
ATOM 635 N N . PHE A 1 86 ? -4.608 6.010 -8.675 1.00 82.00 86 PHE A N 1
ATOM 636 C CA . PHE A 1 86 ? -4.694 4.566 -8.833 1.00 82.00 86 PHE A CA 1
ATOM 637 C C . PHE A 1 86 ? -4.337 3.849 -7.530 1.00 82.00 86 PHE A C 1
ATOM 639 O O . PHE A 1 86 ? -3.218 3.963 -7.022 1.00 82.00 86 PHE A O 1
ATOM 646 N N . MET A 1 87 ? -5.294 3.061 -7.044 1.00 87.75 87 MET A N 1
ATOM 647 C CA . MET A 1 87 ? -5.113 2.082 -5.980 1.00 87.75 87 MET A CA 1
ATOM 648 C C . MET A 1 87 ? -5.332 0.691 -6.572 1.00 87.75 87 MET A C 1
ATOM 650 O O . MET A 1 87 ? -6.435 0.406 -7.036 1.00 87.75 87 MET A O 1
ATOM 654 N N . PRO A 1 88 ? -4.316 -0.186 -6.608 1.00 87.69 88 PRO A N 1
ATOM 655 C CA . PRO A 1 88 ? -4.521 -1.526 -7.131 1.00 87.69 88 PRO A CA 1
ATOM 656 C C . PRO A 1 88 ? -5.433 -2.335 -6.190 1.00 87.69 88 PRO A C 1
ATOM 658 O O . PRO A 1 88 ? -5.224 -2.304 -4.976 1.00 87.69 88 PRO A O 1
ATOM 661 N N . PRO A 1 89 ? -6.381 -3.130 -6.716 1.00 88.81 89 PRO A N 1
ATOM 662 C CA . PRO A 1 89 ? -7.186 -4.042 -5.896 1.00 88.81 89 PRO A CA 1
ATOM 663 C C . PRO A 1 89 ? -6.339 -5.176 -5.294 1.00 88.81 89 PRO A C 1
ATOM 665 O O . PRO A 1 89 ? -6.639 -5.676 -4.214 1.00 88.81 89 PRO A O 1
ATOM 668 N N . ASP A 1 90 ? -5.249 -5.550 -5.975 1.00 90.56 90 ASP A N 1
ATOM 669 C CA . ASP A 1 90 ? -4.242 -6.498 -5.496 1.00 90.56 90 ASP A CA 1
ATOM 670 C C . ASP A 1 90 ? -2.838 -5.857 -5.539 1.00 90.56 90 ASP A C 1
ATOM 672 O O . ASP A 1 90 ? -2.105 -5.990 -6.528 1.00 90.56 90 ASP A O 1
ATOM 676 N N . PRO A 1 91 ? -2.448 -5.120 -4.487 1.00 87.25 91 PRO A N 1
ATOM 677 C CA . PRO A 1 91 ? -1.129 -4.493 -4.374 1.00 87.25 91 PRO A CA 1
ATOM 678 C C . PRO A 1 91 ? 0.029 -5.499 -4.340 1.00 87.25 91 PRO A C 1
ATOM 680 O O . PRO A 1 91 ? 1.141 -5.129 -4.709 1.00 87.25 91 PRO A O 1
ATOM 683 N N . LEU A 1 92 ? -0.194 -6.761 -3.949 1.00 88.06 92 LEU A N 1
ATOM 684 C CA . LEU A 1 92 ? 0.854 -7.788 -3.961 1.00 88.06 92 LEU A CA 1
ATOM 685 C C . LEU A 1 92 ? 1.165 -8.226 -5.390 1.00 88.06 92 LEU A C 1
ATOM 687 O O . LEU A 1 92 ? 2.329 -8.292 -5.783 1.00 88.06 92 LEU A O 1
ATOM 691 N N . ARG A 1 93 ? 0.128 -8.456 -6.198 1.00 87.31 93 ARG A N 1
ATOM 692 C CA . ARG A 1 93 ? 0.296 -8.724 -7.628 1.00 87.31 93 ARG A CA 1
ATOM 693 C C . ARG A 1 93 ? 0.897 -7.526 -8.360 1.00 87.31 93 ARG A C 1
ATOM 695 O O . ARG A 1 93 ? 1.715 -7.714 -9.258 1.00 87.31 93 ARG A O 1
ATOM 702 N N . ALA A 1 94 ? 0.511 -6.310 -7.979 1.00 86.44 94 ALA A N 1
ATOM 703 C CA . ALA A 1 94 ? 1.069 -5.085 -8.541 1.00 86.44 94 ALA A CA 1
ATOM 704 C C . ALA A 1 94 ? 2.567 -4.932 -8.201 1.00 86.44 94 ALA A C 1
ATOM 706 O O . ALA A 1 94 ? 3.368 -4.660 -9.093 1.00 86.44 94 ALA A O 1
ATOM 707 N N . LEU A 1 95 ? 2.952 -5.194 -6.945 1.00 84.38 95 LEU A N 1
ATOM 708 C CA . LEU A 1 95 ? 4.347 -5.242 -6.498 1.00 84.38 95 LEU A CA 1
ATOM 709 C C . LEU A 1 95 ? 5.155 -6.288 -7.269 1.00 84.38 95 LEU A C 1
ATOM 711 O O . LEU A 1 95 ? 6.250 -5.985 -7.726 1.00 84.38 95 LEU A O 1
ATOM 715 N N . GLU A 1 96 ? 4.634 -7.504 -7.422 1.00 85.62 96 GLU A N 1
ATOM 716 C CA . GLU A 1 96 ? 5.298 -8.581 -8.164 1.00 85.62 96 GLU A CA 1
ATOM 717 C C . GLU A 1 96 ? 5.480 -8.219 -9.647 1.00 85.62 96 GLU A C 1
ATOM 719 O O . GLU A 1 96 ? 6.550 -8.421 -10.221 1.00 85.62 96 GLU A O 1
ATOM 724 N N . GLY A 1 97 ? 4.452 -7.630 -10.265 1.00 83.00 97 GLY A N 1
ATOM 725 C CA . GLY A 1 97 ? 4.518 -7.143 -11.642 1.00 83.00 97 GLY A CA 1
ATOM 726 C C . GLY A 1 97 ? 5.587 -6.068 -11.834 1.00 83.00 97 GLY A C 1
ATOM 727 O O . GLY A 1 97 ? 6.343 -6.121 -12.805 1.00 83.00 97 GLY A O 1
ATOM 728 N N . GLU A 1 98 ? 5.693 -5.131 -10.891 1.00 83.62 98 GLU A N 1
ATOM 729 C CA . GLU A 1 98 ? 6.760 -4.136 -10.894 1.00 83.62 98 GLU A CA 1
ATOM 730 C C . GLU A 1 98 ? 8.125 -4.774 -10.620 1.00 83.62 98 GLU A C 1
ATOM 732 O O . GLU A 1 98 ? 9.034 -4.597 -11.421 1.00 83.62 98 GLU A O 1
ATOM 737 N N . ARG A 1 99 ? 8.283 -5.623 -9.597 1.00 80.06 99 ARG A N 1
ATOM 738 C CA . ARG A 1 99 ? 9.542 -6.344 -9.325 1.00 80.06 99 ARG A CA 1
ATOM 739 C C . ARG A 1 99 ? 10.107 -7.005 -10.574 1.00 80.06 99 ARG A C 1
ATOM 741 O O . ARG A 1 99 ? 11.285 -6.823 -10.862 1.00 80.06 99 ARG A O 1
ATOM 748 N N . ARG A 1 100 ? 9.260 -7.679 -11.355 1.00 80.38 100 ARG A N 1
ATOM 749 C CA . ARG A 1 100 ? 9.668 -8.321 -12.610 1.00 80.38 100 ARG A CA 1
ATOM 750 C C . ARG A 1 100 ? 10.230 -7.341 -13.634 1.00 80.38 100 ARG A C 1
ATOM 752 O O . ARG A 1 100 ? 11.259 -7.633 -14.232 1.00 80.38 100 ARG A O 1
ATOM 759 N N . ARG A 1 101 ? 9.609 -6.169 -13.811 1.00 77.19 101 ARG A N 1
ATOM 760 C CA . ARG A 1 101 ? 10.089 -5.115 -14.731 1.00 77.19 101 ARG A CA 1
ATOM 761 C C . ARG A 1 101 ? 11.479 -4.598 -14.371 1.00 77.19 101 ARG A C 1
ATOM 763 O O . ARG A 1 101 ? 12.223 -4.197 -15.260 1.00 77.19 101 ARG A O 1
ATOM 770 N N . TRP A 1 102 ? 11.817 -4.622 -13.087 1.00 74.50 102 TRP A N 1
ATOM 771 C CA . TRP A 1 102 ? 13.095 -4.144 -12.565 1.00 74.50 102 TRP A CA 1
ATOM 772 C C . TRP A 1 102 ? 14.147 -5.250 -12.401 1.00 74.50 102 TRP A C 1
ATOM 774 O O . TRP A 1 102 ? 15.274 -4.964 -11.996 1.00 74.50 102 TRP A O 1
ATOM 784 N N . LEU A 1 103 ? 13.822 -6.506 -12.731 1.00 71.38 103 LEU A N 1
ATOM 785 C CA . LEU A 1 103 ? 14.818 -7.575 -12.803 1.00 71.38 103 LEU A CA 1
ATOM 786 C C . LEU A 1 103 ? 15.851 -7.263 -13.897 1.00 71.38 103 LEU A C 1
ATOM 788 O O . LEU A 1 103 ? 15.516 -6.618 -14.890 1.00 71.38 103 LEU A O 1
ATOM 792 N N . PRO A 1 104 ? 17.097 -7.748 -13.789 1.00 70.69 104 PRO A N 1
ATOM 793 C CA . PRO A 1 104 ? 18.030 -7.663 -14.903 1.00 70.69 104 PRO A CA 1
ATOM 794 C C . PRO A 1 104 ? 17.482 -8.444 -16.117 1.00 70.69 104 PRO A C 1
ATOM 796 O O . PRO A 1 104 ? 16.871 -9.494 -15.917 1.00 70.69 104 PRO A O 1
ATOM 799 N N . PRO A 1 105 ? 17.744 -8.009 -17.367 1.00 72.50 105 PRO A N 1
ATOM 800 C CA . PRO A 1 105 ? 17.215 -8.653 -18.583 1.00 72.50 105 PRO A CA 1
ATOM 801 C C . PRO A 1 105 ? 17.530 -10.150 -18.719 1.00 72.50 105 PRO A C 1
ATOM 803 O O . PRO A 1 105 ? 16.855 -10.882 -19.432 1.00 72.50 105 PRO A O 1
ATOM 806 N N . GLN A 1 106 ? 18.581 -10.593 -18.034 1.00 73.25 106 GLN A N 1
ATOM 807 C CA . GLN A 1 106 ? 19.087 -11.962 -18.018 1.00 73.25 106 GLN A CA 1
ATOM 808 C C . GLN A 1 106 ? 18.488 -12.827 -16.889 1.00 73.25 106 GLN A C 1
ATOM 810 O O . GLN A 1 106 ? 18.873 -13.983 -16.733 1.00 73.25 106 GLN A O 1
ATOM 815 N N . HIS A 1 107 ? 17.539 -12.297 -16.110 1.00 67.75 107 HIS A N 1
ATOM 816 C CA . HIS A 1 107 ? 16.779 -13.063 -15.120 1.00 67.75 107 HIS A CA 1
ATOM 817 C C . HIS A 1 107 ? 15.658 -13.875 -15.800 1.00 67.75 107 HIS A C 1
ATOM 819 O O . HIS A 1 107 ? 14.960 -13.318 -16.648 1.00 67.75 107 HIS A O 1
ATOM 825 N N . PRO A 1 108 ? 15.421 -15.147 -15.416 1.00 68.69 108 PRO A N 1
ATOM 826 C CA . PRO A 1 108 ? 14.386 -15.992 -16.030 1.00 68.69 108 PRO A CA 1
ATOM 827 C C . PRO A 1 108 ? 12.969 -15.398 -15.951 1.00 68.69 108 PRO A C 1
ATOM 829 O O . PRO A 1 108 ? 12.180 -15.580 -16.871 1.00 68.69 108 PRO A O 1
ATOM 832 N N . ASP A 1 109 ? 12.669 -14.652 -14.885 1.00 67.88 109 ASP A N 1
ATOM 833 C CA . ASP A 1 109 ? 11.373 -13.983 -14.677 1.00 67.88 109 ASP A CA 1
ATOM 834 C C . ASP A 1 109 ? 11.300 -12.531 -15.185 1.00 67.88 109 ASP A C 1
ATOM 836 O O . ASP A 1 109 ? 10.287 -11.855 -14.972 1.00 67.88 109 ASP A O 1
ATOM 840 N N . HIS A 1 110 ? 12.360 -12.014 -15.822 1.00 57.81 110 HIS A N 1
ATOM 841 C CA . HIS A 1 110 ? 12.285 -10.704 -16.468 1.00 57.81 110 HIS A CA 1
ATOM 842 C C . HIS A 1 110 ? 11.209 -10.769 -17.559 1.00 57.81 110 HIS A C 1
ATOM 844 O O . HIS A 1 110 ? 11.188 -11.746 -18.314 1.00 57.81 110 HIS A O 1
ATOM 850 N N . PRO A 1 111 ? 10.308 -9.774 -17.673 1.00 66.56 111 PRO A N 1
ATOM 851 C CA . PRO A 1 111 ? 9.331 -9.756 -18.740 1.00 66.56 111 PRO A CA 1
ATOM 852 C C . PRO A 1 111 ? 10.103 -9.685 -20.049 1.00 66.56 111 PRO A C 1
ATOM 854 O O . PRO A 1 111 ? 10.615 -8.635 -20.431 1.00 66.56 111 PRO A O 1
ATOM 857 N N . GLN A 1 112 ? 10.206 -10.822 -20.732 1.00 58.78 112 GLN A N 1
ATOM 858 C CA . GLN A 1 112 ? 10.626 -10.833 -22.115 1.00 58.78 112 GLN A CA 1
ATOM 859 C C . GLN A 1 112 ? 9.541 -10.048 -22.812 1.00 58.78 112 GLN A C 1
ATOM 861 O O . GLN A 1 112 ? 8.401 -10.512 -22.890 1.00 58.78 112 GLN A O 1
ATOM 866 N N . GLY A 1 113 ? 9.853 -8.802 -23.175 1.00 54.47 113 GLY A N 1
ATOM 867 C CA . GLY A 1 113 ? 8.933 -8.009 -23.957 1.00 54.47 113 GLY A CA 1
ATOM 868 C C . GLY A 1 113 ? 8.430 -8.928 -25.053 1.00 54.47 113 GLY A C 1
ATOM 869 O O . GLY A 1 113 ? 9.226 -9.587 -25.725 1.00 54.47 113 GLY A O 1
ATOM 870 N N . THR A 1 114 ? 7.113 -9.024 -25.212 1.00 46.59 114 THR A N 1
ATOM 871 C CA . THR A 1 114 ? 6.614 -9.292 -26.545 1.00 46.59 114 THR A CA 1
ATOM 872 C C . THR A 1 114 ? 7.282 -8.213 -27.375 1.00 46.59 114 THR A C 1
ATOM 874 O O . THR A 1 114 ? 6.906 -7.042 -27.288 1.00 46.59 114 THR A O 1
ATOM 877 N N . SER A 1 115 ? 8.359 -8.569 -28.074 1.00 46.50 115 SER A N 1
ATOM 878 C CA . SER A 1 115 ? 8.737 -7.892 -29.288 1.00 46.50 115 SER A CA 1
ATOM 879 C C . SER A 1 115 ? 7.454 -7.932 -30.092 1.00 46.50 115 SER A C 1
ATOM 881 O O . SER A 1 115 ? 7.130 -8.930 -30.728 1.00 46.50 115 SER A O 1
ATOM 883 N N . THR A 1 116 ? 6.641 -6.888 -29.949 1.00 47.00 116 THR A N 1
ATOM 884 C CA . THR A 1 116 ? 5.722 -6.504 -30.989 1.00 47.00 116 THR A CA 1
ATOM 885 C C . THR A 1 116 ? 6.677 -6.207 -32.119 1.00 47.00 116 THR A C 1
ATOM 887 O O . THR A 1 116 ? 7.295 -5.146 -32.176 1.00 47.00 116 THR A O 1
ATOM 890 N N . ASP A 1 117 ? 6.916 -7.250 -32.904 1.00 46.00 117 ASP A N 1
ATOM 891 C CA . ASP A 1 117 ? 7.206 -7.175 -34.309 1.00 46.00 117 ASP A CA 1
ATOM 892 C C . ASP A 1 117 ? 6.224 -6.133 -34.851 1.00 46.00 117 ASP A C 1
ATOM 894 O O . ASP A 1 117 ? 5.064 -6.411 -35.154 1.00 46.00 117 ASP A O 1
ATOM 898 N N . ALA A 1 118 ? 6.639 -4.868 -34.815 1.00 45.66 118 ALA A N 1
ATOM 899 C CA . ALA A 1 118 ? 6.085 -3.864 -35.686 1.00 45.66 118 ALA A CA 1
ATOM 900 C C . ALA A 1 118 ? 6.583 -4.305 -37.056 1.00 45.66 118 ALA A C 1
ATOM 902 O O . ALA A 1 118 ? 7.680 -3.941 -37.482 1.00 45.66 118 ALA A O 1
ATOM 903 N N . GLY A 1 119 ? 5.812 -5.217 -37.651 1.00 36.75 119 GLY A N 1
ATOM 904 C CA . GLY A 1 119 ? 6.069 -5.769 -38.961 1.00 36.75 119 GLY A CA 1
ATOM 905 C C . GLY A 1 119 ? 6.312 -4.646 -39.973 1.00 36.75 119 GLY A C 1
ATOM 906 O O . GLY A 1 119 ? 5.845 -3.515 -39.793 1.00 36.75 119 GLY A O 1
ATOM 907 N N . PRO A 1 120 ? 7.064 -4.938 -41.041 1.00 56.16 120 PRO A N 1
ATOM 908 C CA . PRO A 1 120 ? 7.445 -3.945 -42.024 1.00 56.16 120 PRO A CA 1
ATOM 909 C C . PRO A 1 120 ? 6.188 -3.480 -42.758 1.00 56.16 120 PRO A C 1
ATOM 911 O O . PRO A 1 120 ? 5.610 -4.223 -43.549 1.00 56.16 120 PRO A O 1
ATOM 914 N N . HIS A 1 121 ? 5.766 -2.242 -42.526 1.00 41.44 121 HIS A N 1
ATOM 915 C CA . HIS A 1 121 ? 4.828 -1.579 -43.421 1.00 41.44 121 HIS A CA 1
ATOM 916 C C . HIS A 1 121 ? 5.607 -0.642 -44.342 1.00 41.44 121 HIS A C 1
ATOM 918 O O . HIS A 1 121 ? 5.915 0.487 -43.977 1.00 41.44 121 HIS A O 1
ATOM 924 N N . ALA A 1 122 ? 5.974 -1.261 -45.473 1.00 45.94 122 ALA A N 1
ATOM 925 C CA . ALA A 1 122 ? 6.061 -0.774 -46.855 1.00 45.94 122 ALA A CA 1
ATOM 926 C C . ALA A 1 122 ? 6.425 0.695 -47.115 1.00 45.94 122 ALA A C 1
ATOM 928 O O . ALA A 1 122 ? 5.633 1.588 -46.744 1.00 45.94 122 ALA A O 1
#

Radius of gyration: 17.18 Å; chains: 1; bounding box: 33×36×70 Å

pLDDT: mean 75.46, std 16.1, range [36.75, 93.94]

Secondary structure (DSSP, 8-state):
------EEPPHHHHHHHH-GGGGGGGGGTEEEEE-S--SSSS--PEEEEETTEEEEEEEEETTEEEEEEEEEEEETTEEEEPSTT---S-HHHHHHHHHHHTS-TTSTTS------------

Foldseek 3Di:
DPPQFAAWDALVRLCVQLNNLSSCVVVVVKTWGFGPDPVDPFARKIFIDHPNHTQWIWGADPVDGPWIWIWGDLDDPDTDIDPTNDDHSDVVVVSVVVNLCPDDPPDPSNPPPPPPCPDDDD

Sequence (122 aa):
MTTDQGRTLAADELGTTYGPDTAGWPALGLTVNQEPDAENKAVPAAKVFKGGEQIGYIIESDRFPGRPVFSVLITAGWPVAFPHGFMPPDPLRALEGERRRWLPPQHPDHPQGTSTDAGPHA